Protein AF-B9T7K9-F1 (afdb_monomer)

Solvent-accessible surface area (backbone atoms only — not comparable to full-atom values): 5373 Å² total; per-residue (Å²): 108,75,69,56,56,52,49,52,55,48,47,30,51,54,24,48,77,66,79,43,60,49,54,54,64,58,62,71,56,49,97,72,67,90,82,83,87,84,89,86,82,80,74,95,63,99,54,62,93,79,58,68,93,67,75,94,78,79,77,91,62,94,78,83,89,83,86,75,67,91,89,58,86,87,129

InterPro domains:
  IPR027443 Isopenicillin N synthase-like superfamily [G3DSA:2.60.120.330] (1-75)
  IPR044861 Isopenicillin N synthase-like, Fe(2+) 2OG dioxygenase domain [PF03171] (38-75)
  IPR050295 Plant 2-oxoglutarate-dependent oxidoreductases [PTHR47991] (2-75)

Secondary structure (DSSP, 8-state):
-HHHHHHHHHHHHHHHHTTS-TTHHHHHH-SS-------------S-TTT--SS-S---SSS-------SS----

pLDDT: mean 93.3, std 5.35, range [70.94, 98.12]

Mean predicted aligned error: 3.66 Å

Structure (mmCIF, N/CA/C/O backbone):
data_AF-B9T7K9-F1
#
_entry.id   AF-B9T7K9-F1
#
loop_
_atom_site.group_PDB
_atom_site.id
_atom_site.type_symbol
_atom_site.label_atom_id
_atom_site.label_alt_id
_atom_site.label_comp_id
_atom_site.label_asym_id
_atom_site.label_entity_id
_atom_site.label_seq_id
_atom_site.pdbx_PDB_ins_code
_atom_site.Cartn_x
_atom_site.Cartn_y
_atom_site.Cartn_z
_atom_site.occupancy
_atom_site.B_iso_or_equiv
_atom_site.auth_seq_id
_atom_site.auth_comp_id
_atom_site.auth_asym_id
_atom_site.auth_atom_id
_atom_site.pdbx_PDB_model_num
ATOM 1 N N . MET A 1 1 ? 8.899 3.175 14.430 1.00 70.94 1 MET A N 1
ATOM 2 C CA . MET A 1 1 ? 9.346 3.638 13.087 1.00 70.94 1 MET A CA 1
ATOM 3 C C . MET A 1 1 ? 8.309 4.585 12.493 1.00 70.94 1 MET A C 1
ATO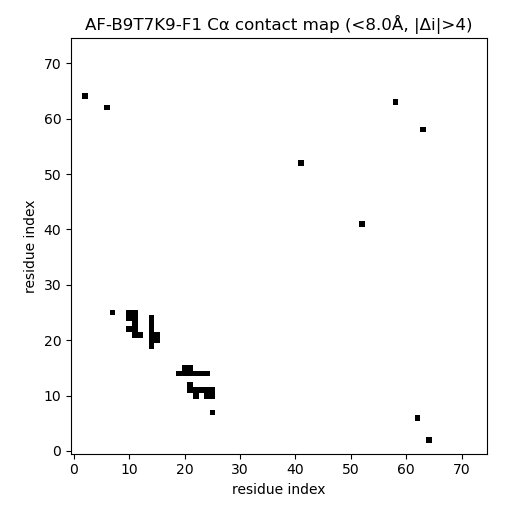M 5 O O . MET A 1 1 ? 7.134 4.401 12.776 1.00 70.94 1 MET A O 1
ATOM 9 N N . LYS A 1 2 ? 8.699 5.562 11.654 1.00 85.31 2 LYS A N 1
ATOM 10 C CA . LYS A 1 2 ? 7.753 6.526 11.041 1.00 85.31 2 LYS A CA 1
ATOM 11 C C . LYS A 1 2 ? 6.586 5.849 10.301 1.00 85.31 2 LYS A C 1
ATOM 13 O O . LYS A 1 2 ? 5.459 6.313 10.39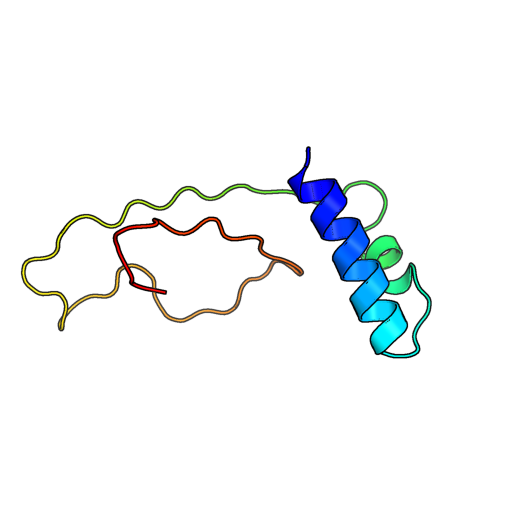2 1.00 85.31 2 LYS A O 1
ATOM 18 N N . SER A 1 3 ? 6.836 4.723 9.630 1.00 85.19 3 SER A N 1
ATOM 19 C CA . SER A 1 3 ? 5.803 3.939 8.936 1.00 85.19 3 SER A CA 1
ATOM 20 C C . SER A 1 3 ? 4.719 3.388 9.866 1.00 85.19 3 SER A C 1
ATOM 22 O O . SER A 1 3 ? 3.562 3.343 9.472 1.00 85.19 3 SER A O 1
ATOM 24 N N . GLN A 1 4 ? 5.057 3.021 11.107 1.00 85.50 4 GLN A N 1
ATOM 25 C CA . GLN A 1 4 ? 4.074 2.547 12.088 1.00 85.50 4 GLN A CA 1
ATOM 26 C C . GLN A 1 4 ? 3.142 3.676 12.538 1.00 85.50 4 GLN A C 1
ATOM 28 O O . GLN A 1 4 ? 1.941 3.467 12.634 1.00 85.50 4 GLN A O 1
ATOM 33 N N . GLN A 1 5 ? 3.684 4.881 12.745 1.00 89.31 5 GLN A N 1
ATOM 34 C CA . GLN A 1 5 ? 2.882 6.054 13.108 1.00 89.31 5 GLN A CA 1
ATOM 35 C C . GLN A 1 5 ? 1.924 6.442 11.975 1.00 89.31 5 GLN A C 1
ATOM 37 O O . GLN A 1 5 ? 0.757 6.714 12.225 1.00 89.31 5 GLN A O 1
ATOM 42 N N . ILE A 1 6 ? 2.402 6.419 10.725 1.00 92.31 6 ILE A N 1
ATOM 43 C CA . ILE A 1 6 ? 1.557 6.664 9.547 1.00 92.31 6 ILE A CA 1
ATOM 44 C C . ILE A 1 6 ? 0.444 5.614 9.462 1.00 92.31 6 ILE A C 1
ATOM 46 O O . ILE A 1 6 ? -0.709 5.976 9.255 1.00 92.31 6 ILE A O 1
ATOM 50 N N . ASN A 1 7 ? 0.775 4.334 9.659 1.00 91.19 7 ASN A N 1
ATOM 51 C CA . ASN A 1 7 ? -0.202 3.248 9.640 1.00 91.19 7 ASN A CA 1
ATOM 52 C C . ASN A 1 7 ? -1.317 3.468 10.674 1.00 91.19 7 ASN A C 1
ATOM 54 O O . ASN A 1 7 ? -2.492 3.391 10.335 1.00 91.19 7 ASN A O 1
ATOM 58 N N . GLU A 1 8 ? -0.956 3.804 11.915 1.00 91.62 8 GLU A N 1
ATOM 59 C CA . GLU A 1 8 ? -1.930 4.056 12.981 1.00 91.62 8 GLU A CA 1
ATOM 60 C C . GLU A 1 8 ? -2.869 5.223 12.646 1.00 91.62 8 GLU A C 1
ATOM 62 O O . GLU A 1 8 ? -4.088 5.091 12.762 1.00 91.62 8 GLU A O 1
ATOM 67 N N . ILE A 1 9 ? -2.308 6.343 12.177 1.00 95.50 9 ILE A N 1
ATOM 68 C CA . ILE A 1 9 ? -3.083 7.530 11.794 1.00 95.50 9 ILE A CA 1
ATOM 69 C C . ILE A 1 9 ? -4.063 7.191 10.666 1.00 95.50 9 ILE A C 1
ATOM 71 O O . ILE A 1 9 ? -5.230 7.577 10.729 1.00 95.50 9 ILE A O 1
ATOM 75 N N . LEU A 1 10 ? -3.606 6.461 9.645 1.00 95.88 10 LEU A N 1
ATOM 76 C CA . LEU A 1 10 ? -4.443 6.096 8.504 1.00 95.88 10 LEU A CA 1
ATOM 77 C 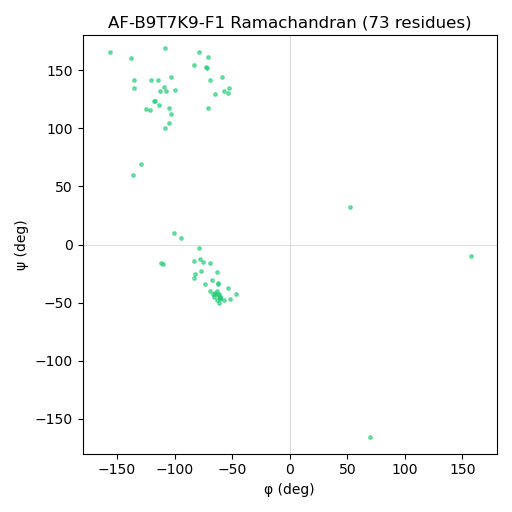C . LEU A 1 10 ? -5.574 5.152 8.904 1.00 95.88 10 LEU A C 1
ATOM 79 O O . LEU A 1 10 ? -6.712 5.381 8.510 1.00 95.88 10 LEU A O 1
ATOM 83 N N . LEU A 1 11 ? -5.292 4.126 9.705 1.00 94.62 11 LEU A N 1
ATOM 84 C CA . LEU A 1 11 ? -6.312 3.170 10.140 1.00 94.62 11 LEU A CA 1
ATOM 85 C C . LEU A 1 11 ? -7.408 3.842 10.967 1.00 94.62 11 LEU A C 1
ATOM 87 O O . LEU A 1 11 ? -8.587 3.606 10.708 1.00 94.62 11 LEU A O 1
ATOM 91 N N . LYS A 1 12 ? -7.031 4.729 11.896 1.00 96.12 12 LYS A N 1
ATOM 92 C CA . LYS A 1 12 ? -7.994 5.536 12.660 1.00 96.12 12 LYS A CA 1
ATOM 93 C C . LYS A 1 12 ? -8.830 6.426 11.747 1.00 96.12 12 LYS A C 1
ATOM 95 O O . LYS A 1 12 ? -10.052 6.453 11.865 1.00 96.12 12 LYS A O 1
ATOM 100 N N . ALA A 1 13 ? -8.191 7.105 10.792 1.00 97.81 13 ALA A N 1
ATOM 101 C CA . ALA A 1 13 ? -8.891 7.960 9.839 1.00 97.81 13 ALA A CA 1
ATOM 102 C C . ALA A 1 13 ? -9.887 7.175 8.967 1.00 97.81 13 ALA A C 1
ATOM 104 O O . ALA A 1 13 ? -11.011 7.635 8.789 1.00 97.81 13 ALA A O 1
ATOM 105 N N . ILE A 1 14 ? -9.512 5.985 8.478 1.00 96.81 14 ILE A N 1
ATOM 106 C CA . ILE A 1 14 ? -10.394 5.111 7.684 1.00 96.81 14 ILE A CA 1
ATOM 107 C C . ILE A 1 14 ? -11.576 4.623 8.529 1.00 96.81 14 ILE A C 1
ATOM 109 O O . ILE A 1 14 ? -12.710 4.596 8.045 1.00 96.81 14 ILE A O 1
ATOM 113 N N . ALA A 1 15 ? -11.331 4.253 9.789 1.00 97.25 15 ALA A N 1
ATOM 114 C CA . ALA A 1 15 ? -12.384 3.833 10.708 1.00 97.25 15 ALA A CA 1
ATOM 115 C C . ALA A 1 15 ? -13.397 4.964 10.936 1.00 97.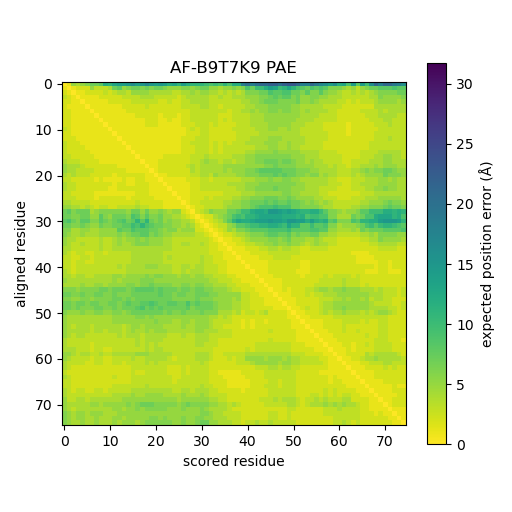25 15 ALA A C 1
ATOM 117 O O . ALA A 1 15 ? -14.594 4.787 10.712 1.00 97.25 15 ALA A O 1
ATOM 118 N N . MET A 1 16 ? -12.903 6.156 11.270 1.00 98.00 16 MET A N 1
ATOM 119 C CA . MET A 1 16 ? -13.744 7.333 11.474 1.00 98.00 16 MET A CA 1
ATOM 120 C C . MET A 1 16 ? -14.491 7.750 10.202 1.00 98.00 16 MET A C 1
ATOM 122 O O . MET A 1 16 ? -15.665 8.089 10.281 1.00 98.00 16 MET A O 1
ATOM 126 N N . SER A 1 17 ? -13.861 7.690 9.020 1.00 98.12 17 SER A N 1
ATOM 127 C CA . SER A 1 17 ? -14.539 8.012 7.753 1.00 98.12 17 SER A CA 1
ATOM 128 C C . SER A 1 17 ? -15.602 6.989 7.353 1.00 98.12 17 SER A C 1
ATOM 130 O O . SER A 1 17 ? -16.403 7.259 6.463 1.00 98.12 17 SER A O 1
ATOM 132 N N . SER A 1 18 ? -15.577 5.810 7.976 1.00 97.44 18 SER A N 1
ATOM 133 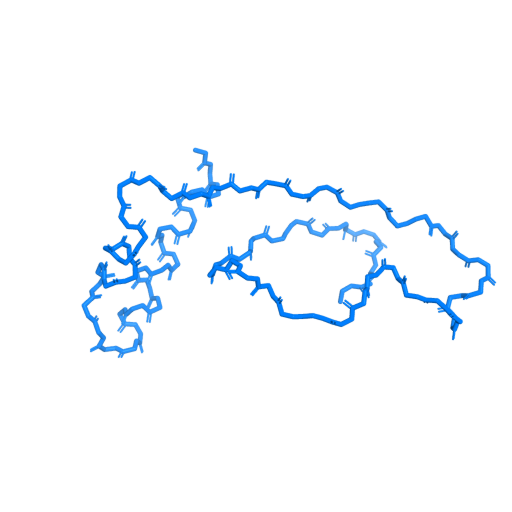C CA . SER A 1 18 ? -16.542 4.734 7.752 1.00 97.44 18 SER A CA 1
ATOM 134 C C . SER A 1 18 ? -17.620 4.674 8.844 1.00 97.44 18 SER A C 1
ATOM 136 O O . SER A 1 18 ? -18.356 3.693 8.890 1.00 97.44 18 SER A O 1
ATOM 138 N N . ASP A 1 19 ? -17.695 5.678 9.732 1.00 97.62 19 ASP A N 1
ATOM 139 C CA . ASP A 1 19 ? -18.608 5.734 10.889 1.00 97.62 19 ASP A CA 1
ATOM 140 C C . ASP A 1 19 ? -18.543 4.488 11.801 1.00 97.62 19 ASP A C 1
ATOM 142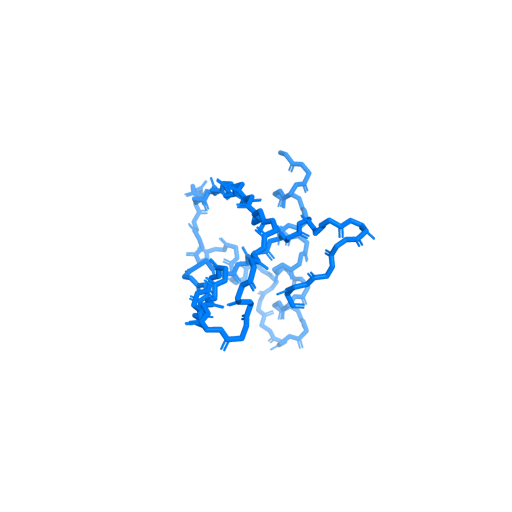 O O . ASP A 1 19 ? -19.526 4.088 12.430 1.00 97.62 19 ASP A O 1
ATOM 146 N N . ILE A 1 20 ? -17.363 3.868 11.905 1.00 97.06 20 ILE A N 1
ATOM 147 C CA . ILE A 1 20 ? -17.084 2.797 12.871 1.00 97.06 20 ILE A CA 1
ATOM 148 C C . ILE A 1 20 ? -16.155 3.308 13.979 1.00 97.06 20 ILE A C 1
ATOM 150 O O . ILE A 1 20 ? -15.596 4.401 13.900 1.00 97.06 20 ILE A O 1
ATOM 154 N N . GLY A 1 21 ? -15.991 2.524 15.048 1.00 97.56 21 GLY A N 1
ATOM 155 C CA . GLY A 1 21 ? -15.147 2.918 16.179 1.00 97.56 21 GLY A CA 1
ATOM 156 C C . GLY A 1 21 ? -13.708 3.222 15.747 1.00 97.56 21 GLY A C 1
ATOM 157 O O . GLY A 1 21 ? -13.105 2.416 15.046 1.00 97.56 21 GLY A O 1
ATOM 158 N N . GLU A 1 22 ? -13.152 4.352 16.199 1.00 97.12 22 GLU A N 1
ATOM 159 C CA . GLU A 1 22 ? -11.822 4.868 15.813 1.00 97.12 22 GLU A CA 1
ATOM 160 C C . GLU A 1 22 ? -10.722 3.794 15.842 1.00 97.12 22 GLU A C 1
ATOM 162 O O . GLU A 1 22 ? -9.905 3.699 14.930 1.00 97.12 22 GLU A O 1
ATOM 167 N N . ASN A 1 23 ? -10.724 2.947 16.872 1.00 95.44 23 ASN A N 1
ATOM 168 C CA . ASN A 1 23 ? -9.699 1.925 17.070 1.00 95.44 23 ASN A CA 1
ATOM 169 C C . ASN A 1 23 ? -10.074 0.549 16.501 1.00 95.44 23 ASN A C 1
ATOM 171 O O . ASN A 1 23 ? -9.297 -0.386 16.668 1.00 95.44 23 ASN A O 1
ATOM 175 N N . CYS A 1 24 ? -11.207 0.410 15.801 1.00 95.50 24 CYS A N 1
ATOM 176 C CA . CYS A 1 24 ? -11.742 -0.880 15.347 1.00 95.50 24 CYS A CA 1
ATOM 177 C C . CYS A 1 24 ? -10.700 -1.718 14.589 1.00 95.50 24 CYS A C 1
ATOM 179 O O . CYS A 1 24 ? -10.497 -2.890 14.901 1.00 95.50 24 CYS A O 1
ATOM 181 N N . PHE A 1 25 ? -9.977 -1.110 13.645 1.00 93.31 25 PHE A N 1
ATOM 182 C CA . PHE A 1 25 ? -8.936 -1.822 12.902 1.00 93.31 25 PHE A CA 1
ATOM 183 C C . PHE A 1 25 ? -7.670 -2.077 13.729 1.00 93.31 25 PHE A C 1
ATOM 185 O O . PHE A 1 25 ? -7.029 -3.108 13.553 1.00 93.31 25 PHE A O 1
ATOM 192 N N . LEU A 1 26 ? -7.302 -1.169 14.640 1.00 91.38 26 LEU A N 1
ATOM 193 C CA . LEU A 1 26 ? -6.125 -1.343 15.500 1.00 91.38 26 LEU A CA 1
ATOM 194 C C . LEU A 1 26 ? -6.312 -2.505 16.475 1.00 91.38 26 LEU A C 1
ATOM 196 O O . LEU A 1 26 ? -5.417 -3.334 16.629 1.00 91.38 26 LEU A O 1
ATOM 200 N N . GLU A 1 27 ? -7.498 -2.600 17.068 1.00 92.31 27 GLU A N 1
ATOM 201 C CA . GLU A 1 27 ? -7.890 -3.702 17.945 1.00 92.31 27 GLU A CA 1
ATOM 202 C C . GLU A 1 27 ? -7.900 -5.042 17.194 1.00 92.31 27 GLU A C 1
ATOM 204 O O . GLU A 1 27 ? -7.526 -6.067 17.763 1.00 92.31 27 GLU A O 1
ATOM 209 N N . GLN A 1 28 ? -8.234 -5.039 15.898 1.00 89.81 28 GLN A N 1
ATOM 210 C CA . GLN A 1 28 ? -8.237 -6.244 15.064 1.00 89.81 28 GLN A CA 1
ATOM 211 C C . GLN A 1 28 ? -6.831 -6.825 14.811 1.00 89.81 28 GLN A C 1
ATOM 213 O O . GLN A 1 28 ? -6.705 -8.042 14.670 1.00 89.81 28 GLN A O 1
ATOM 218 N N . TYR A 1 29 ? -5.769 -6.006 14.776 1.00 80.25 29 TYR A N 1
ATOM 219 C CA . TYR A 1 29 ? -4.385 -6.514 14.677 1.00 80.25 29 TYR A CA 1
ATOM 220 C C . TYR A 1 29 ? -3.837 -7.055 15.999 1.00 80.25 29 TYR A C 1
ATOM 222 O O . TYR A 1 29 ? -2.884 -7.838 15.988 1.00 80.25 29 TYR A O 1
ATOM 230 N N . GLY A 1 30 ? -4.401 -6.619 17.126 1.00 81.50 30 GLY A N 1
ATOM 231 C CA . GLY A 1 30 ? -3.884 -6.914 18.457 1.00 81.50 30 GLY A CA 1
ATOM 232 C C . GLY A 1 30 ? -2.553 -6.217 18.769 1.00 81.50 30 GLY A C 1
ATOM 233 O O . GLY A 1 30 ? -2.112 -5.292 18.089 1.00 81.50 30 GLY A O 1
ATOM 234 N N . GLU A 1 31 ? -1.895 -6.669 19.836 1.00 80.25 31 GLU A N 1
ATOM 235 C CA . GLU A 1 31 ? -0.740 -5.977 20.435 1.00 80.25 31 GLU A CA 1
ATOM 236 C C . GLU A 1 31 ? 0.585 -6.166 19.673 1.00 80.25 31 GLU A C 1
ATOM 238 O O . GLU A 1 31 ? 1.560 -5.463 19.937 1.00 80.25 31 GLU A O 1
ATOM 243 N N . GLN A 1 32 ? 0.647 -7.114 18.730 1.00 81.00 32 GLN A N 1
ATOM 244 C CA . GLN A 1 32 ? 1.870 -7.468 17.997 1.00 81.00 32 GLN A CA 1
ATOM 245 C C . GLN A 1 32 ? 1.641 -7.482 16.478 1.00 81.00 32 GLN A C 1
ATOM 247 O O . GLN A 1 32 ? 1.666 -8.546 15.853 1.00 81.00 32 GLN A O 1
ATOM 252 N N . PRO A 1 33 ? 1.425 -6.313 15.849 1.00 81.75 33 PRO A N 1
ATOM 253 C CA . PRO A 1 33 ? 1.220 -6.241 14.410 1.00 81.75 33 PRO A CA 1
ATOM 254 C C . PRO A 1 33 ? 2.484 -6.675 13.654 1.00 81.75 33 PRO A C 1
ATOM 256 O O . PRO A 1 33 ? 3.583 -6.166 13.894 1.00 81.75 33 PRO A O 1
ATOM 259 N N . LEU A 1 34 ? 2.323 -7.589 12.692 1.00 86.12 34 LEU A N 1
ATOM 260 C CA . LEU A 1 34 ? 3.406 -7.983 11.795 1.00 86.12 34 LEU A CA 1
ATOM 261 C C . LEU A 1 34 ? 3.717 -6.837 10.827 1.00 86.12 34 LEU A C 1
ATOM 263 O O . LEU A 1 34 ? 2.896 -6.472 9.988 1.00 86.12 34 LEU A O 1
ATOM 267 N N . VAL A 1 35 ? 4.938 -6.310 10.901 1.00 86.81 35 VAL A N 1
ATOM 268 C CA . VAL A 1 35 ? 5.443 -5.296 9.969 1.00 86.81 35 VAL A CA 1
ATOM 269 C C . VAL A 1 35 ? 6.569 -5.909 9.149 1.00 86.81 35 VAL A C 1
ATOM 271 O O . VAL A 1 35 ? 7.583 -6.332 9.697 1.00 86.81 35 VAL A O 1
ATOM 274 N N . THR A 1 36 ? 6.398 -5.949 7.827 1.00 90.00 36 THR A N 1
ATOM 275 C CA . THR A 1 36 ? 7.394 -6.483 6.888 1.00 90.00 36 THR A CA 1
ATOM 276 C C . THR A 1 36 ? 7.813 -5.404 5.898 1.00 90.00 36 THR A C 1
ATOM 278 O O . THR A 1 36 ? 6.985 -4.620 5.441 1.00 90.00 36 THR A O 1
ATOM 281 N N . ALA A 1 37 ? 9.100 -5.372 5.551 1.00 92.69 37 ALA A N 1
ATOM 282 C CA . ALA A 1 37 ? 9.624 -4.545 4.470 1.00 92.69 37 ALA A CA 1
ATOM 2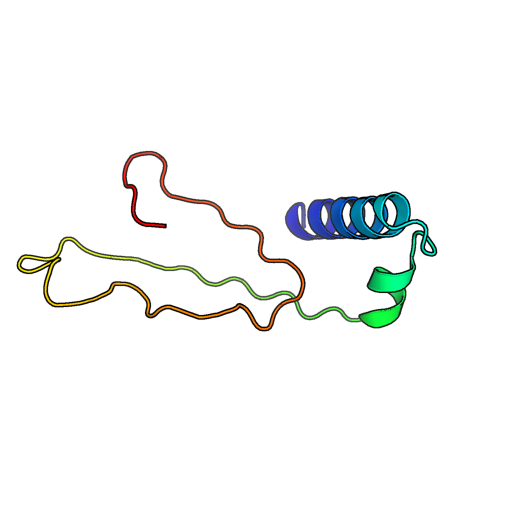83 C C . ALA A 1 37 ? 9.997 -5.434 3.278 1.00 92.69 37 ALA A C 1
ATOM 285 O O . ALA A 1 37 ? 10.682 -6.445 3.444 1.00 92.69 37 ALA A O 1
ATOM 286 N N . ARG A 1 38 ? 9.566 -5.044 2.075 1.00 95.31 38 ARG A N 1
ATOM 287 C CA . ARG A 1 38 ? 9.961 -5.681 0.814 1.00 95.31 38 ARG A CA 1
ATOM 288 C C . ARG A 1 38 ? 10.699 -4.658 -0.043 1.00 95.31 38 ARG A C 1
ATOM 290 O O . ARG A 1 38 ? 10.157 -3.601 -0.345 1.00 95.31 38 ARG A O 1
ATOM 297 N N . PHE A 1 39 ? 11.921 -4.996 -0.438 1.00 96.81 39 PHE A N 1
ATOM 298 C CA . PHE A 1 39 ? 12.745 -4.188 -1.331 1.00 96.81 39 PHE A CA 1
ATOM 299 C C . PHE A 1 39 ? 12.740 -4.845 -2.707 1.00 96.81 39 PHE A C 1
ATOM 301 O O . PHE A 1 39 ? 13.178 -5.986 -2.844 1.00 96.81 39 PHE A O 1
ATOM 308 N N . ASN A 1 40 ? 12.214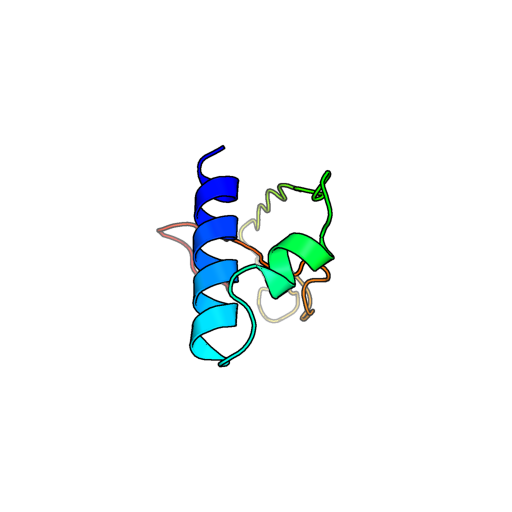 -4.143 -3.709 1.00 97.19 40 ASN A N 1
ATOM 309 C CA . ASN A 1 40 ? 12.115 -4.648 -5.074 1.00 97.19 40 ASN A CA 1
ATOM 310 C C . ASN A 1 40 ? 13.104 -3.897 -5.969 1.00 97.19 40 ASN A C 1
ATOM 312 O O . ASN A 1 40 ? 13.184 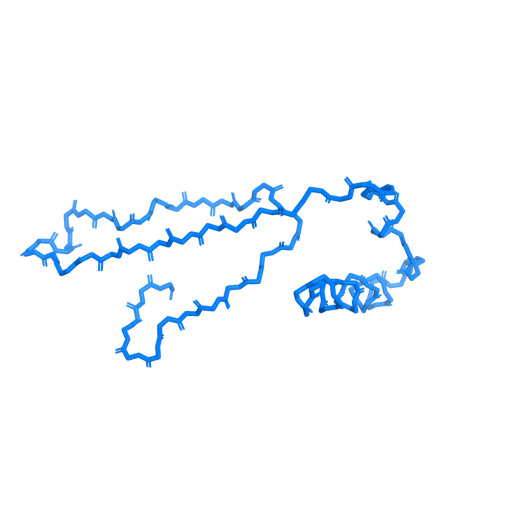-2.673 -5.900 1.00 97.19 40 ASN A O 1
ATOM 316 N N . TYR A 1 41 ? 13.826 -4.626 -6.818 1.00 96.75 41 TYR A N 1
ATOM 317 C CA . TYR A 1 41 ? 14.668 -4.056 -7.866 1.00 96.75 41 TYR A CA 1
ATOM 318 C C . TYR A 1 41 ? 14.258 -4.655 -9.209 1.00 96.75 41 TYR A C 1
ATOM 320 O O . TYR A 1 41 ? 14.365 -5.866 -9.408 1.00 96.75 41 TYR A O 1
ATOM 328 N N . TYR A 1 42 ? 13.776 -3.805 -10.114 1.00 96.88 42 TYR A N 1
ATOM 329 C CA . TYR A 1 42 ? 13.347 -4.191 -11.455 1.00 96.88 42 TYR A CA 1
ATOM 330 C C . TYR A 1 42 ? 14.369 -3.670 -12.476 1.00 96.88 42 TYR A C 1
ATOM 332 O O . TYR A 1 42 ? 14.357 -2.481 -12.791 1.00 96.88 42 TYR A O 1
ATOM 340 N N . PRO A 1 43 ? 15.292 -4.513 -12.972 1.00 96.00 43 PRO A N 1
ATOM 341 C CA . PRO A 1 43 ? 16.298 -4.076 -13.934 1.00 96.00 43 PRO A CA 1
ATOM 342 C C . PRO A 1 43 ? 15.680 -3.781 -15.315 1.00 96.00 43 PRO A C 1
ATOM 344 O O . PRO A 1 43 ? 14.604 -4.302 -15.630 1.00 96.00 43 PRO A O 1
ATOM 347 N N . PRO A 1 44 ? 16.377 -3.022 -16.185 1.00 96.00 44 PRO A N 1
ATOM 348 C CA . PRO A 1 44 ? 15.960 -2.827 -17.570 1.00 96.00 44 PRO A CA 1
ATOM 349 C C . PRO A 1 44 ? 15.710 -4.158 -18.291 1.00 96.00 44 PRO A C 1
ATOM 351 O O . PRO A 1 44 ? 16.518 -5.086 -18.219 1.00 96.00 44 PRO A O 1
ATOM 354 N N . CYS A 1 45 ? 14.600 -4.241 -19.023 1.00 96.62 45 CYS A N 1
ATOM 355 C CA . CYS A 1 45 ? 14.217 -5.430 -19.776 1.00 96.62 45 CYS A CA 1
ATOM 356 C C . CYS A 1 45 ? 14.278 -5.157 -21.282 1.00 96.62 45 CYS A C 1
ATOM 358 O O . CYS A 1 45 ? 13.713 -4.179 -21.761 1.00 96.62 45 CYS A O 1
ATOM 360 N N . SER A 1 46 ? 14.904 -6.054 -22.049 1.00 97.44 46 SER A N 1
ATOM 361 C CA . SER A 1 46 ? 14.956 -5.960 -23.517 1.00 97.44 46 SER A CA 1
ATOM 362 C C . SER A 1 46 ? 13.640 -6.338 -24.206 1.00 97.44 46 SER A C 1
ATOM 364 O O . SER A 1 46 ? 13.465 -6.058 -25.391 1.00 97.44 46 SER A O 1
ATOM 366 N N . ARG A 1 47 ? 12.716 -6.991 -23.488 1.00 97.06 47 ARG A N 1
ATOM 367 C CA . ARG A 1 47 ? 11.412 -7.446 -24.000 1.00 97.06 47 ARG A CA 1
ATOM 368 C C . ARG A 1 47 ? 10.281 -7.151 -22.998 1.00 97.06 47 ARG A C 1
ATOM 370 O O . ARG A 1 47 ? 9.607 -8.083 -22.557 1.00 97.06 47 ARG A O 1
ATOM 377 N N . PRO A 1 48 ? 10.046 -5.876 -22.635 1.00 94.81 48 PRO A N 1
ATOM 378 C CA . PRO A 1 48 ? 9.116 -5.507 -21.561 1.00 94.81 48 PRO A CA 1
ATOM 379 C C . PRO A 1 48 ? 7.663 -5.912 -21.852 1.00 94.81 48 PRO A C 1
ATOM 381 O O . PRO A 1 48 ? 6.903 -6.170 -20.933 1.00 94.81 48 PRO A O 1
ATOM 384 N N . ASN A 1 49 ? 7.288 -6.072 -23.126 1.00 96.44 49 ASN A N 1
ATOM 385 C CA . ASN A 1 49 ? 5.941 -6.502 -23.522 1.00 96.44 49 ASN A CA 1
ATOM 386 C C . ASN A 1 49 ? 5.698 -8.018 -23.373 1.00 96.44 49 ASN A C 1
ATOM 388 O O . ASN A 1 49 ? 4.613 -8.495 -23.693 1.00 96.44 49 ASN A O 1
ATOM 392 N N . GLN A 1 50 ? 6.709 -8.794 -22.967 1.00 97.06 50 GLN A N 1
ATOM 393 C CA . GLN A 1 50 ? 6.621 -10.256 -22.854 1.00 97.06 50 GLN A CA 1
ATOM 394 C C . GLN A 1 50 ? 6.685 -10.763 -21.410 1.00 97.06 50 GLN A C 1
ATOM 396 O O . GLN A 1 50 ? 6.363 -11.926 -21.168 1.00 97.06 50 GLN A O 1
ATOM 401 N N . ILE A 1 51 ? 7.118 -9.930 -20.461 1.00 95.31 51 ILE A N 1
ATOM 402 C CA . ILE A 1 51 ? 7.278 -10.307 -19.054 1.00 95.31 51 ILE A CA 1
ATOM 403 C C . ILE A 1 51 ? 6.775 -9.196 -18.136 1.00 95.31 51 ILE A C 1
ATOM 405 O O . ILE A 1 51 ? 6.676 -8.044 -18.537 1.00 95.31 51 ILE A O 1
ATOM 409 N N . LEU A 1 52 ? 6.496 -9.547 -16.884 1.00 96.50 52 LEU A N 1
ATOM 410 C CA . LEU A 1 52 ? 6.078 -8.604 -15.851 1.00 96.50 52 LEU A CA 1
ATOM 411 C C . LEU A 1 52 ? 7.149 -8.542 -14.762 1.00 96.50 52 LEU A C 1
ATOM 413 O O . LEU A 1 52 ? 7.698 -9.582 -14.397 1.00 96.50 52 LEU A O 1
ATOM 417 N N . GLY A 1 53 ? 7.407 -7.348 -14.220 1.00 95.94 53 GLY A N 1
ATOM 418 C CA . GLY A 1 53 ? 8.251 -7.198 -13.029 1.00 95.94 53 GLY A CA 1
ATOM 419 C C . GLY A 1 53 ? 7.625 -7.903 -11.823 1.00 95.94 53 GLY A C 1
ATOM 420 O O . GLY A 1 53 ? 8.266 -8.721 -11.166 1.00 95.94 53 GLY A O 1
ATOM 421 N N . VAL A 1 54 ? 6.334 -7.659 -11.595 1.00 96.62 54 VAL A N 1
ATOM 422 C CA . VAL A 1 54 ? 5.500 -8.361 -10.616 1.00 96.62 54 VAL A CA 1
ATOM 423 C C . VAL A 1 54 ? 4.157 -8.709 -11.255 1.00 96.62 54 VAL A C 1
ATOM 425 O O . VAL A 1 54 ? 3.624 -7.945 -12.056 1.00 96.62 54 VAL A O 1
ATOM 428 N N . LYS A 1 55 ? 3.614 -9.891 -10.952 1.00 96.62 55 LYS A N 1
ATOM 429 C CA . LYS A 1 55 ? 2.293 -10.290 -11.461 1.00 96.62 55 LYS A CA 1
ATOM 430 C C . LYS A 1 55 ? 1.184 -9.495 -10.757 1.00 96.62 55 LYS A C 1
ATOM 432 O O . LYS A 1 55 ? 1.361 -9.150 -9.587 1.00 96.62 55 LYS A O 1
ATOM 437 N N . PRO A 1 56 ? 0.029 -9.270 -11.408 1.00 97.56 56 PRO A N 1
ATOM 438 C CA . PRO A 1 56 ? -1.143 -8.713 -10.745 1.00 97.56 56 PRO A CA 1
ATOM 439 C C . PRO A 1 56 ? -1.502 -9.530 -9.500 1.00 97.56 56 PRO A C 1
ATOM 441 O O . PRO A 1 56 ? -1.574 -10.759 -9.562 1.00 97.56 56 PRO A O 1
ATOM 444 N N . HIS A 1 57 ? -1.691 -8.847 -8.376 1.00 96.69 57 HIS A N 1
ATOM 445 C CA . HIS A 1 57 ? -2.067 -9.441 -7.098 1.00 96.69 57 HIS A CA 1
ATOM 446 C C . HIS A 1 57 ? -2.764 -8.402 -6.216 1.00 96.69 57 HIS A C 1
ATOM 448 O O . HIS A 1 57 ? -2.709 -7.206 -6.494 1.00 96.69 57 HIS A O 1
ATOM 454 N N . ALA A 1 58 ? -3.407 -8.884 -5.155 1.00 96.75 58 ALA A N 1
ATOM 455 C CA . ALA A 1 58 ? -3.775 -8.073 -4.007 1.00 96.75 58 ALA A CA 1
ATOM 456 C C . ALA A 1 58 ? -2.796 -8.375 -2.871 1.00 96.75 58 ALA A C 1
ATOM 458 O O . ALA A 1 58 ? -2.357 -9.520 -2.708 1.00 96.75 58 ALA A O 1
ATOM 459 N N . ASP A 1 59 ? -2.465 -7.354 -2.093 1.00 95.62 59 ASP A N 1
ATOM 460 C CA . ASP A 1 59 ? -1.669 -7.540 -0.893 1.00 95.62 59 ASP A CA 1
ATOM 461 C C . ASP A 1 59 ? -2.479 -8.281 0.175 1.00 95.62 59 ASP A C 1
ATOM 463 O O . ASP A 1 59 ? -3.676 -8.061 0.348 1.00 95.62 59 ASP A O 1
ATOM 467 N N . ALA A 1 60 ? -1.806 -9.170 0.906 1.00 91.56 60 ALA A N 1
ATOM 468 C CA . ALA A 1 60 ? -2.383 -9.827 2.078 1.00 91.56 60 ALA A CA 1
ATOM 469 C C . ALA A 1 60 ? -2.271 -8.959 3.345 1.00 91.56 60 ALA A C 1
ATOM 471 O O . ALA A 1 60 ? -2.901 -9.257 4.359 1.00 91.56 60 ALA A O 1
ATOM 472 N N . SER A 1 61 ? -1.442 -7.911 3.309 1.00 90.56 61 SER A N 1
ATOM 473 C CA . SER A 1 61 ? -1.388 -6.889 4.349 1.00 90.56 61 SER A CA 1
ATOM 474 C C . SER A 1 61 ? -2.622 -6.008 4.278 1.00 90.56 61 SER A C 1
ATOM 476 O O . SER A 1 61 ? -3.209 -5.788 3.225 1.00 90.56 61 SER A O 1
ATOM 478 N N . ALA A 1 62 ? -2.991 -5.452 5.421 1.00 89.88 62 ALA A N 1
ATOM 479 C CA . ALA A 1 62 ? -4.123 -4.550 5.482 1.00 89.88 62 ALA A CA 1
ATOM 480 C C . ALA A 1 62 ? -3.772 -3.104 5.082 1.00 89.88 62 ALA A C 1
ATOM 482 O O . ALA A 1 62 ? -4.623 -2.411 4.538 1.00 89.88 62 ALA A O 1
ATOM 483 N N . ILE A 1 63 ? -2.525 -2.662 5.292 1.00 91.94 63 ILE A N 1
ATOM 484 C CA . ILE A 1 63 ? -1.983 -1.428 4.706 1.00 91.94 63 ILE A CA 1
ATOM 485 C C . ILE A 1 63 ? -0.577 -1.698 4.171 1.00 91.94 63 ILE A C 1
ATOM 487 O O . ILE A 1 63 ? 0.263 -2.281 4.861 1.00 91.94 63 ILE A O 1
ATOM 491 N N . THR A 1 64 ? -0.316 -1.211 2.958 1.00 94.25 64 THR A N 1
ATOM 492 C CA . THR A 1 64 ? 1.008 -1.176 2.333 1.00 94.25 64 THR A CA 1
ATOM 493 C C . THR A 1 64 ? 1.404 0.276 2.095 1.00 94.25 64 THR A C 1
ATOM 495 O O . THR A 1 64 ? 0.691 1.022 1.430 1.00 94.25 64 THR A O 1
ATOM 498 N N . ILE A 1 65 ? 2.553 0.687 2.637 1.00 93.75 65 ILE A N 1
ATOM 499 C CA . ILE A 1 65 ? 3.144 2.004 2.374 1.00 93.75 65 ILE A CA 1
ATOM 500 C C . ILE A 1 65 ? 4.287 1.796 1.387 1.00 93.75 65 ILE A C 1
ATOM 502 O O . ILE A 1 65 ? 5.302 1.187 1.734 1.00 93.75 65 ILE A O 1
ATOM 506 N N . LEU A 1 66 ? 4.123 2.299 0.165 1.00 95.44 66 LEU A N 1
ATOM 507 C CA . LEU A 1 66 ? 5.125 2.186 -0.887 1.00 95.44 66 LEU A CA 1
ATOM 508 C C . LEU A 1 66 ? 5.946 3.472 -1.011 1.00 95.44 66 LEU A C 1
ATOM 510 O O . LEU A 1 66 ? 5.398 4.568 -1.092 1.00 95.44 66 LEU A O 1
ATOM 514 N N . LEU A 1 67 ? 7.267 3.316 -1.085 1.00 95.56 67 LEU A N 1
ATOM 515 C CA . LEU A 1 67 ? 8.178 4.358 -1.544 1.00 95.56 67 LEU A CA 1
ATOM 516 C C . LEU A 1 67 ? 8.644 3.994 -2.957 1.00 95.56 67 LEU A C 1
ATOM 518 O O . LEU A 1 67 ? 9.450 3.078 -3.115 1.00 95.56 67 LEU A O 1
ATOM 522 N N . GLN A 1 68 ? 8.101 4.675 -3.965 1.00 96.50 68 GLN A N 1
ATOM 523 C CA . GLN A 1 68 ? 8.433 4.442 -5.371 1.00 96.50 68 GLN A CA 1
ATOM 524 C C . GLN A 1 68 ? 9.706 5.196 -5.779 1.00 96.50 68 GLN A C 1
ATOM 526 O O . GLN A 1 68 ? 10.060 6.215 -5.176 1.00 96.50 68 GLN A O 1
ATOM 531 N N . ASP A 1 69 ? 10.393 4.680 -6.800 1.00 97.00 69 ASP A N 1
ATOM 532 C CA . ASP A 1 69 ? 11.471 5.403 -7.469 1.00 97.00 69 ASP A CA 1
ATOM 533 C C . ASP A 1 69 ? 10.941 6.731 -8.044 1.00 97.00 69 ASP A C 1
ATOM 535 O O . ASP A 1 69 ? 9.789 6.821 -8.468 1.00 97.00 69 ASP A O 1
ATOM 539 N N . LYS A 1 70 ? 11.764 7.781 -8.012 1.00 97.12 70 LYS A N 1
ATOM 540 C CA . LYS A 1 70 ? 11.367 9.123 -8.463 1.00 97.12 70 LYS A CA 1
ATOM 541 C C . LYS A 1 70 ? 11.473 9.301 -9.974 1.00 97.12 70 LYS A C 1
ATOM 543 O O . LYS A 1 70 ? 10.820 10.190 -10.510 1.00 97.12 70 LYS A O 1
ATOM 548 N N . GLU A 1 71 ? 12.336 8.527 -10.625 1.00 97.56 71 GLU A N 1
ATOM 549 C CA . GLU A 1 71 ? 12.692 8.703 -12.036 1.00 97.56 71 GLU A CA 1
ATOM 550 C C . GLU A 1 71 ? 12.142 7.576 -12.919 1.00 97.56 71 GLU A C 1
ATOM 552 O O . GLU A 1 71 ? 12.072 7.732 -14.137 1.00 97.56 71 GLU A O 1
ATOM 557 N N . VAL A 1 72 ? 11.739 6.449 -12.320 1.00 96.69 72 VAL A N 1
ATOM 558 C CA . VAL A 1 72 ? 11.277 5.256 -13.041 1.00 96.69 72 VAL A CA 1
ATOM 559 C C . VAL A 1 72 ? 9.851 4.876 -12.627 1.00 96.69 72 VAL A C 1
ATOM 561 O O . VAL A 1 72 ? 9.594 4.486 -11.487 1.00 96.69 72 VAL A O 1
ATOM 564 N N . GLU A 1 73 ? 8.921 4.948 -13.582 1.00 95.44 73 GLU A N 1
ATOM 565 C CA . GLU A 1 73 ? 7.532 4.487 -13.434 1.00 95.44 73 GLU A CA 1
ATOM 566 C C . GLU A 1 73 ? 7.405 2.956 -13.582 1.00 95.44 73 GLU A C 1
ATOM 568 O O . GLU A 1 73 ? 8.319 2.284 -14.066 1.00 95.44 73 GLU A O 1
ATOM 573 N N . GLY A 1 74 ? 6.261 2.384 -13.178 1.00 93.75 74 GLY A N 1
ATOM 574 C CA . GLY A 1 74 ? 5.994 0.950 -13.368 1.00 93.75 74 GLY A CA 1
ATOM 575 C C . GLY A 1 74 ? 4.952 0.316 -12.444 1.00 93.75 74 GLY A C 1
ATOM 576 O O . GLY A 1 74 ? 4.582 -0.835 -12.677 1.00 93.75 74 GLY A O 1
ATOM 577 N N . LEU A 1 75 ? 4.503 1.038 -11.412 1.00 92.38 75 LEU A N 1
ATOM 578 C CA . LEU A 1 75 ? 3.282 0.712 -10.673 1.00 92.38 75 LEU A CA 1
ATOM 579 C C . LEU A 1 75 ? 2.080 1.425 -11.294 1.00 92.38 75 LEU A C 1
ATOM 581 O O . LEU A 1 75 ? 2.261 2.605 -11.667 1.00 92.38 75 LEU A O 1
#

Sequence (75 aa):
MKSQQINEILLKAIAMSSDIGENCFLEQYGEQPLVTARFNYYPPCSRPNQILGVKPHADASAITILLQDKEVEGL

Foldseek 3Di:
DVVVVVVLVVQLVVCVVVVHDSCVVVVVCPDDHDDDDDDADDDDDPCPVPDASDDDDDDPDPDDDDDDDPPDDHD

Organism: Ricinus communis (NCBI:txid3988)

Radius of gyration: 16.59 Å; Cα contacts (8 Å, |Δi|>4): 22; chains: 1; bounding box: 35×19×44 Å